Protein AF-A0A8T2T1A0-F1 (afdb_monomer)

Foldseek 3Di:
DVCVVVCLVFADFCPPHQWDKDFPDDPPDPLRPDDDDPPQFKDFDFQVVVCVVVPWDWDADPSRIIITCDDVRGPHNVRGPFMWTADPNDTGGDDPPPPD

Sequence (100 aa):
MKNLDSILKTGLKKMGRIHIHFASGLPKEDGVISGMRHSSEVLIYLDSEKALQDGMKLFLSDNGVILTEGFDGVVPPEYFAKIATWRKGKLTPLDIASQG

Nearest PDB structures (foldseek):
  7yw2-assembly1_A  TM=9.213E-01  e=2.731E-08  Mus musculus
  7yw3-assembly1_A  TM=8.912E-01  e=1.603E-07  Homo sapiens
  7rk0-assembly1_B  TM=4.868E-01  e=6.106E+00  Thermovibrio ammonificans

InterPro domains:
  IPR002745 Phosphotransferase KptA/Tpt1 [PF01885] (2-70)
  IPR002745 Phosphotransferase KptA/Tpt1 [PTHR12684] (2-88)
  IPR042081 RNA 2'-phosphotransferase, C-terminal domain [G3DSA:3.20.170.30] (1-91)

pLDDT: mean 84.55, std 15.02, range [38.12, 97.94]

Secondary structure (DSSP, 8-state):
-TTHHHHHHH-EE-TTSSSEEE-SS-TTSTT--S-S-TT--EEEEE-HHHHHHTT--EEE-TTS-EEE-TBTTEE-GGGEEEEEEEETTEEEE---TT--

Organism: Ceratopteris richardii (NCBI:txid49495)

Radius of gyration: 13.4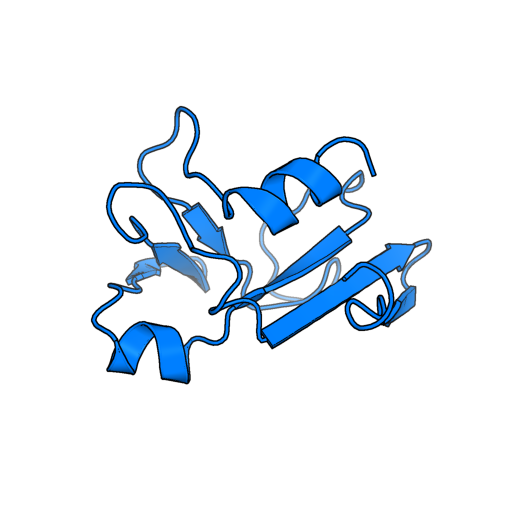5 Å; Cα contacts (8 Å, |Δi|>4): 144; chains: 1; bounding box: 36×25×39 Å

Solvent-accessible surface area (backbone atoms only — not comparable to full-atom values): 6196 Å² total; per-residue (Å²): 122,94,57,52,69,58,29,66,74,68,14,52,60,24,73,99,47,83,50,36,78,42,74,80,59,55,94,89,42,94,78,57,73,86,76,78,56,91,84,52,47,68,47,76,38,7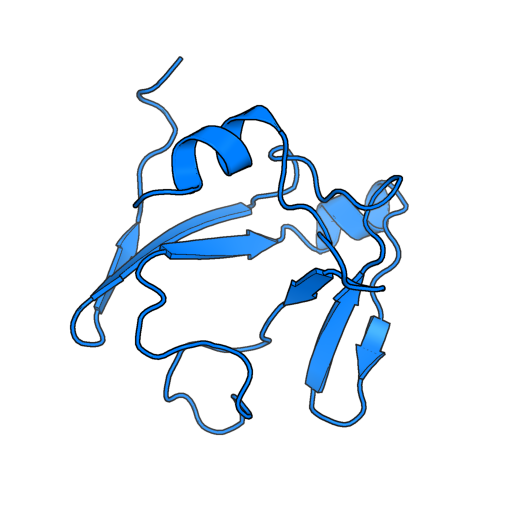1,30,58,68,62,35,47,74,74,65,42,60,76,44,76,44,99,76,58,36,37,33,25,46,40,64,96,39,25,42,54,48,92,35,51,68,44,42,28,34,45,54,98,93,40,80,41,82,50,83,72,89,78,82,122

Structure (mmCIF, N/CA/C/O backbone):
data_AF-A0A8T2T1A0-F1
#
_entry.id   AF-A0A8T2T1A0-F1
#
loop_
_atom_site.group_PDB
_atom_site.id
_atom_site.type_symbol
_atom_site.label_atom_id
_atom_site.label_alt_id
_atom_site.label_comp_id
_atom_site.label_asym_id
_atom_site.label_entity_id
_atom_site.label_seq_id
_atom_site.pdbx_PDB_ins_code
_atom_site.Cartn_x
_atom_site.Cartn_y
_atom_site.Cartn_z
_atom_site.occupancy
_atom_site.B_iso_or_equiv
_atom_site.auth_seq_id
_atom_site.auth_comp_id
_atom_site.auth_asym_id
_atom_site.auth_atom_id
_atom_site.pdbx_PDB_model_num
ATOM 1 N N . MET A 1 1 ? 14.437 5.964 6.060 1.00 70.81 1 MET A N 1
ATOM 2 C CA . MET A 1 1 ? 13.013 5.597 6.277 1.00 70.81 1 MET A CA 1
ATOM 3 C C . MET A 1 1 ? 12.195 6.766 6.853 1.00 70.81 1 MET A C 1
ATOM 5 O O . MET A 1 1 ? 11.562 6.626 7.885 1.00 70.81 1 MET A O 1
ATOM 9 N N . LYS A 1 2 ? 12.174 7.936 6.193 1.00 78.19 2 LYS A N 1
ATOM 10 C CA . LYS A 1 2 ? 11.625 9.184 6.774 1.00 78.19 2 LYS A CA 1
ATOM 11 C C . LYS A 1 2 ? 10.122 9.141 7.108 1.00 78.19 2 LYS A C 1
ATOM 13 O O . LYS A 1 2 ? 9.694 9.814 8.034 1.00 78.19 2 LYS A O 1
ATOM 18 N N . ASN A 1 3 ? 9.333 8.378 6.351 1.00 87.50 3 ASN A N 1
ATOM 19 C CA . ASN A 1 3 ? 7.867 8.415 6.440 1.00 87.50 3 ASN A CA 1
ATOM 20 C C . ASN A 1 3 ? 7.257 7.157 7.072 1.00 87.50 3 ASN A C 1
ATOM 22 O O . ASN A 1 3 ? 6.048 7.124 7.281 1.00 87.50 3 ASN A O 1
ATOM 26 N N . LEU A 1 4 ? 8.063 6.122 7.338 1.00 89.69 4 LEU A N 1
ATOM 27 C CA . LEU A 1 4 ? 7.548 4.814 7.741 1.00 89.69 4 LEU A CA 1
ATOM 28 C C . LEU A 1 4 ? 6.803 4.894 9.077 1.00 89.69 4 LEU A C 1
ATOM 30 O O . LEU A 1 4 ? 5.665 4.451 9.146 1.00 89.69 4 LEU A O 1
ATOM 34 N N . ASP A 1 5 ? 7.381 5.550 10.081 1.00 91.00 5 ASP A N 1
ATOM 35 C CA . ASP A 1 5 ? 6.764 5.680 11.407 1.00 91.00 5 ASP A CA 1
ATOM 36 C C . ASP A 1 5 ? 5.401 6.383 11.345 1.00 91.00 5 ASP A C 1
ATOM 38 O O . ASP A 1 5 ? 4.452 5.995 12.021 1.00 91.00 5 ASP A O 1
ATOM 42 N N . SER A 1 6 ? 5.269 7.405 10.494 1.00 93.50 6 SER A N 1
ATOM 43 C CA . SER A 1 6 ? 3.990 8.092 10.298 1.00 93.50 6 SER A CA 1
ATOM 44 C C . SER A 1 6 ? 2.979 7.217 9.560 1.00 93.50 6 SER A C 1
ATOM 46 O O . SER A 1 6 ? 1.792 7.279 9.879 1.00 93.50 6 SER A O 1
ATOM 48 N N . ILE A 1 7 ? 3.420 6.423 8.583 1.00 94.38 7 ILE A N 1
ATOM 49 C CA . ILE A 1 7 ? 2.550 5.504 7.838 1.00 94.38 7 ILE A CA 1
ATOM 50 C C . ILE A 1 7 ? 2.064 4.375 8.754 1.00 94.38 7 ILE A C 1
ATOM 52 O O . ILE A 1 7 ? 0.883 4.054 8.736 1.00 94.38 7 ILE A O 1
ATOM 56 N N . LEU A 1 8 ? 2.933 3.837 9.611 1.00 92.44 8 LEU A N 1
ATOM 57 C CA . LEU A 1 8 ? 2.575 2.825 10.607 1.00 92.44 8 LEU A CA 1
ATOM 58 C C . LEU A 1 8 ? 1.566 3.335 11.640 1.00 92.44 8 LEU A C 1
ATOM 60 O O . LEU A 1 8 ? 0.749 2.562 12.119 1.00 92.44 8 LEU A O 1
ATOM 64 N N . LYS A 1 9 ? 1.597 4.632 11.967 1.00 93.00 9 LYS A N 1
ATOM 65 C CA . LYS A 1 9 ? 0.662 5.242 12.926 1.00 93.00 9 LYS A CA 1
ATOM 66 C C . LYS A 1 9 ? -0.655 5.692 12.304 1.00 93.00 9 LYS A C 1
ATOM 68 O O . LYS A 1 9 ? -1.682 5.663 12.966 1.00 93.00 9 LYS A O 1
ATOM 73 N N . THR A 1 10 ? -0.622 6.190 11.068 1.00 95.06 10 THR A N 1
ATOM 74 C CA . THR A 1 10 ? -1.757 6.929 10.477 1.00 95.06 10 THR A CA 1
ATOM 75 C C . THR A 1 10 ? -2.262 6.356 9.159 1.00 95.06 10 THR A C 1
ATOM 77 O O . THR A 1 10 ? -3.161 6.938 8.555 1.00 95.06 10 THR A O 1
ATOM 80 N N . GLY A 1 11 ? -1.688 5.244 8.704 1.00 96.25 11 GLY A N 1
ATOM 81 C CA . GLY A 1 11 ? -1.988 4.638 7.416 1.00 96.25 11 GLY A CA 1
ATOM 82 C C . GLY A 1 11 ? -1.288 5.317 6.240 1.00 96.25 11 GLY A C 1
ATOM 83 O O . GLY A 1 11 ? -0.638 6.364 6.351 1.00 96.25 11 GLY A O 1
ATOM 84 N N . LEU A 1 12 ? -1.420 4.691 5.075 1.00 95.81 12 LEU A N 1
ATOM 85 C CA . LEU A 1 12 ? -0.931 5.222 3.812 1.00 95.81 12 LEU A CA 1
ATOM 86 C C . LEU A 1 12 ? -1.993 6.159 3.237 1.00 95.81 12 LEU A C 1
ATOM 88 O O . LEU A 1 12 ? -3.107 5.736 2.954 1.00 95.81 12 LEU A O 1
ATOM 92 N N . LYS A 1 13 ? -1.658 7.437 3.064 1.00 95.56 13 LYS A N 1
ATOM 93 C CA . LYS A 1 13 ? -2.605 8.461 2.601 1.00 95.56 13 LYS A CA 1
ATOM 94 C C . LYS A 1 13 ? -2.463 8.710 1.102 1.00 95.56 13 LYS A C 1
ATOM 96 O O . LYS A 1 13 ? -1.347 8.702 0.578 1.00 95.56 13 LYS A O 1
ATOM 101 N N . LYS A 1 14 ? -3.565 9.057 0.426 1.00 92.94 14 LYS A N 1
ATOM 102 C CA . LYS A 1 14 ? -3.541 9.523 -0.979 1.00 92.94 14 LYS A CA 1
ATOM 103 C C . LYS A 1 14 ? -2.720 10.808 -1.174 1.00 92.94 14 LYS A C 1
ATOM 105 O O . LYS A 1 14 ? -2.237 11.089 -2.273 1.00 92.94 14 LYS A O 1
ATOM 110 N N . MET A 1 15 ? -2.499 11.563 -0.092 1.00 91.06 15 MET A N 1
ATOM 111 C CA . MET A 1 15 ? -1.844 12.875 -0.097 1.00 91.06 15 MET A CA 1
ATOM 112 C C . MET A 1 15 ? -2.593 13.841 -1.033 1.00 91.06 15 MET A C 1
ATOM 114 O O . MET A 1 15 ? -3.813 13.917 -0.968 1.00 91.06 15 MET A O 1
ATOM 118 N N . GLY A 1 16 ? -1.895 14.571 -1.910 1.00 90.19 16 GLY A N 1
ATOM 119 C CA . GLY A 1 16 ? -2.517 15.452 -2.908 1.00 90.19 16 GLY A CA 1
ATOM 120 C C . GLY A 1 16 ? -3.059 14.736 -4.153 1.00 90.19 16 GLY A C 1
ATOM 121 O O . GLY A 1 16 ? -3.368 15.400 -5.136 1.00 90.19 16 GLY A O 1
ATOM 122 N N . ARG A 1 17 ? -3.109 13.397 -4.165 1.00 90.44 17 ARG A N 1
ATOM 123 C CA . ARG A 1 17 ? -3.634 12.608 -5.291 1.00 90.44 17 ARG A CA 1
ATOM 124 C C . ARG A 1 17 ? -5.093 12.230 -5.057 1.00 90.44 17 ARG A C 1
ATOM 126 O O . ARG A 1 17 ? -5.605 12.344 -3.947 1.00 90.44 17 ARG A O 1
ATOM 133 N N . ILE A 1 18 ? -5.731 11.724 -6.109 1.00 91.31 18 ILE A N 1
ATOM 134 C CA . ILE A 1 18 ? -7.088 11.166 -6.042 1.00 91.31 18 ILE A CA 1
ATOM 135 C C . ILE A 1 18 ? -7.057 9.754 -5.437 1.00 91.31 18 ILE A C 1
ATOM 137 O O . ILE A 1 18 ? -7.805 9.485 -4.505 1.00 91.31 18 ILE A O 1
ATOM 141 N N . HIS A 1 19 ? -6.127 8.905 -5.891 1.00 93.19 19 HIS A N 1
ATOM 142 C CA . HIS A 1 19 ? -5.993 7.511 -5.453 1.00 93.19 19 HIS A CA 1
ATOM 143 C C . HIS A 1 19 ? -4.629 7.217 -4.816 1.00 93.19 19 HIS A C 1
ATOM 145 O O . HIS A 1 19 ? -3.601 7.815 -5.165 1.00 93.19 19 HIS A O 1
ATOM 151 N N . ILE A 1 20 ? -4.610 6.232 -3.926 1.00 94.69 20 ILE A N 1
ATOM 152 C CA . ILE A 1 20 ? -3.416 5.501 -3.500 1.00 94.69 20 ILE A CA 1
ATOM 153 C C . ILE A 1 20 ? -3.124 4.443 -4.568 1.00 94.69 20 ILE A C 1
ATOM 155 O O . ILE A 1 20 ? -4.042 3.801 -5.070 1.00 94.69 20 ILE A O 1
ATOM 159 N N . HIS A 1 21 ? -1.853 4.304 -4.944 1.00 92.06 21 HIS A N 1
ATOM 160 C CA . HIS A 1 21 ? -1.420 3.428 -6.032 1.00 92.06 21 HIS A CA 1
ATOM 161 C C . HIS A 1 21 ? -0.581 2.282 -5.468 1.00 92.06 21 HIS A C 1
ATOM 163 O O . HIS A 1 21 ? 0.391 2.524 -4.749 1.00 92.06 21 HIS A O 1
ATOM 169 N N . PHE A 1 22 ? -0.926 1.059 -5.848 1.00 90.81 22 PHE A N 1
ATOM 170 C CA . PHE A 1 22 ? -0.206 -0.167 -5.541 1.00 90.81 22 PHE A CA 1
ATOM 171 C C . PHE A 1 22 ? 0.333 -0.774 -6.836 1.00 90.81 22 PHE A C 1
ATOM 173 O O . PHE A 1 22 ? -0.383 -0.916 -7.828 1.00 90.81 22 PHE A O 1
ATOM 180 N N . ALA A 1 23 ? 1.619 -1.116 -6.828 1.00 85.38 23 ALA A N 1
ATOM 181 C CA . ALA A 1 23 ? 2.223 -1.876 -7.913 1.00 85.38 23 ALA A CA 1
ATOM 182 C C . ALA A 1 23 ? 1.839 -3.356 -7.781 1.00 85.38 23 ALA A C 1
ATOM 184 O O . ALA A 1 23 ? 1.768 -3.878 -6.670 1.00 85.38 23 ALA A O 1
ATOM 185 N N . SER A 1 24 ? 1.636 -4.023 -8.913 1.00 80.31 24 SER A N 1
ATOM 186 C CA . SER A 1 24 ? 1.324 -5.455 -8.999 1.00 80.31 24 SER A CA 1
ATOM 187 C C . SER A 1 24 ? 2.566 -6.362 -9.011 1.00 80.31 24 SER A C 1
ATOM 189 O O . SER A 1 24 ? 2.420 -7.579 -8.981 1.00 80.31 24 SER A O 1
ATOM 191 N N . GLY A 1 25 ? 3.779 -5.795 -9.002 1.00 75.81 25 GLY A N 1
ATOM 192 C CA . GLY A 1 25 ? 5.043 -6.542 -8.994 1.00 75.81 25 GLY A CA 1
ATOM 193 C C . GLY A 1 25 ? 6.188 -5.803 -8.292 1.00 75.81 25 GLY A C 1
ATOM 194 O O . GLY A 1 25 ? 6.038 -4.654 -7.852 1.00 75.81 25 GLY A O 1
ATOM 195 N N . LEU A 1 26 ? 7.345 -6.464 -8.182 1.00 71.38 26 LEU A N 1
ATOM 196 C CA . LEU A 1 26 ? 8.552 -5.898 -7.570 1.00 71.38 26 LEU A CA 1
ATOM 197 C C . LEU A 1 26 ? 9.315 -4.960 -8.520 1.00 71.38 26 LEU A C 1
ATOM 199 O O . LEU A 1 26 ? 9.230 -5.078 -9.743 1.00 71.38 26 LEU A O 1
ATOM 203 N N . PRO A 1 27 ? 10.150 -4.042 -7.992 1.00 66.19 27 PRO A N 1
ATOM 204 C CA . PRO A 1 27 ? 11.042 -3.252 -8.834 1.00 66.19 27 PRO A CA 1
ATOM 205 C C . PRO A 1 27 ? 11.897 -4.139 -9.747 1.00 66.19 27 PRO A C 1
ATOM 207 O O . PRO A 1 27 ? 12.652 -4.972 -9.249 1.00 66.19 27 PRO A O 1
ATOM 210 N N . LYS A 1 28 ? 11.869 -3.859 -11.058 1.00 63.66 28 LYS A N 1
ATOM 211 C CA . LYS A 1 28 ? 12.619 -4.561 -12.122 1.00 63.66 28 LYS A CA 1
ATOM 212 C C . LYS A 1 28 ? 12.072 -5.930 -12.553 1.00 63.66 28 LYS A C 1
ATOM 214 O O . LYS A 1 28 ? 12.744 -6.590 -13.338 1.00 63.66 28 LYS A O 1
ATOM 219 N N . GLU A 1 29 ? 10.896 -6.346 -12.090 1.00 64.00 29 GLU A N 1
ATOM 220 C CA . GLU A 1 29 ? 10.158 -7.428 -12.755 1.00 64.00 29 GLU A CA 1
ATOM 221 C C . GLU A 1 29 ? 9.493 -6.895 -14.036 1.00 64.00 29 GLU A C 1
ATOM 223 O O . GLU A 1 29 ? 9.021 -5.750 -14.072 1.00 64.00 29 GLU A O 1
ATOM 228 N N . ASP A 1 30 ? 9.489 -7.711 -15.096 1.00 53.12 30 ASP A N 1
ATOM 229 C CA . ASP A 1 30 ? 8.831 -7.378 -16.362 1.00 53.12 30 ASP A CA 1
ATOM 230 C C . ASP A 1 30 ? 7.340 -7.110 -16.114 1.00 53.12 30 ASP A C 1
ATOM 232 O O . ASP A 1 30 ? 6.636 -7.917 -15.510 1.00 53.12 30 ASP A O 1
ATOM 236 N N . GLY A 1 31 ? 6.862 -5.942 -16.553 1.00 52.53 31 GLY A N 1
ATOM 237 C CA . GLY A 1 31 ? 5.482 -5.490 -16.344 1.00 52.53 31 GLY A CA 1
ATOM 238 C C . GLY A 1 31 ? 5.294 -4.437 -15.246 1.00 52.53 31 GLY A C 1
ATOM 239 O O . GLY A 1 31 ? 4.236 -3.813 -15.193 1.00 52.53 31 GLY A O 1
ATOM 240 N N . VAL A 1 32 ? 6.310 -4.133 -14.424 1.00 53.88 32 VAL A N 1
ATOM 241 C CA . VAL A 1 32 ? 6.234 -3.012 -13.466 1.00 53.88 32 VAL A CA 1
ATOM 242 C C . VAL A 1 32 ? 6.533 -1.693 -14.175 1.00 53.88 32 VAL A C 1
ATOM 244 O O . VAL A 1 32 ? 7.650 -1.169 -14.169 1.00 53.88 32 VAL A O 1
ATOM 247 N N . ILE A 1 33 ? 5.498 -1.140 -14.807 1.00 52.53 33 ILE A N 1
ATOM 248 C CA . ILE A 1 33 ? 5.560 0.152 -15.487 1.00 52.53 33 ILE A CA 1
ATOM 249 C C . ILE A 1 33 ? 5.586 1.284 -14.438 1.00 52.53 33 ILE A C 1
ATOM 251 O O . ILE A 1 33 ? 4.612 1.588 -13.754 1.00 52.53 33 ILE A O 1
ATOM 255 N N . SER A 1 34 ? 6.768 1.895 -14.308 1.00 53.22 34 SER A N 1
ATOM 256 C CA . SER A 1 34 ? 7.041 3.311 -13.988 1.00 53.22 34 SER A CA 1
ATOM 257 C C . SER A 1 34 ? 6.564 3.948 -12.670 1.00 53.22 34 SER A C 1
ATOM 259 O O . SER A 1 34 ? 6.856 5.123 -12.449 1.00 53.22 34 SER A O 1
ATOM 261 N N . GLY A 1 35 ? 5.858 3.251 -11.777 1.00 55.56 35 GLY A N 1
ATOM 262 C CA . GLY A 1 35 ? 5.325 3.869 -10.550 1.00 55.56 35 GLY A CA 1
ATOM 263 C C . GLY A 1 35 ? 6.307 3.941 -9.373 1.00 55.56 35 GLY A C 1
ATOM 264 O O . GLY A 1 35 ? 6.284 4.891 -8.582 1.00 55.56 35 GLY A O 1
ATOM 265 N N . MET A 1 36 ? 7.180 2.939 -9.234 1.00 65.44 36 MET A N 1
ATOM 266 C CA . MET A 1 36 ? 8.047 2.819 -8.064 1.00 65.44 36 MET A CA 1
ATOM 267 C C . MET A 1 36 ? 9.377 3.540 -8.288 1.00 65.44 36 MET A C 1
ATOM 269 O O . MET A 1 36 ? 10.159 3.195 -9.172 1.00 65.44 36 MET A O 1
ATOM 273 N N . ARG A 1 37 ? 9.645 4.564 -7.472 1.00 70.81 37 ARG A N 1
ATOM 274 C CA . ARG A 1 37 ? 10.899 5.322 -7.545 1.00 70.81 37 ARG A CA 1
ATOM 275 C C . ARG A 1 37 ? 12.080 4.413 -7.215 1.00 70.81 37 ARG A C 1
ATOM 277 O O . ARG A 1 37 ? 12.018 3.639 -6.267 1.00 70.81 37 ARG A O 1
ATOM 284 N N . HIS A 1 38 ? 13.207 4.604 -7.900 1.00 66.56 38 HIS A N 1
ATOM 285 C CA . HIS A 1 38 ? 14.466 3.933 -7.546 1.00 66.56 38 HIS A CA 1
ATOM 286 C C . HIS A 1 38 ? 14.922 4.213 -6.106 1.00 66.56 38 HIS A C 1
ATOM 288 O O . HIS A 1 38 ? 15.656 3.421 -5.526 1.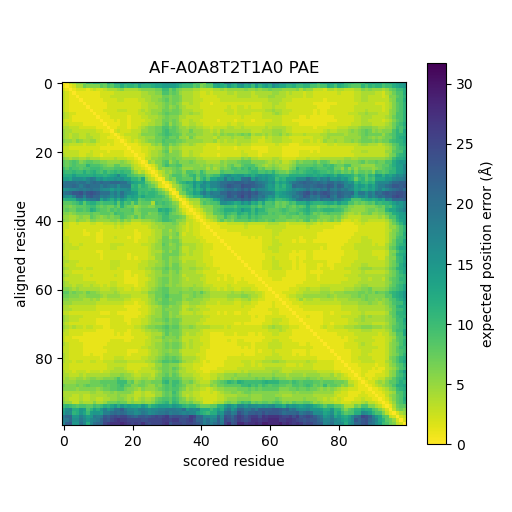00 66.56 38 HIS A O 1
ATOM 294 N N . SER A 1 39 ? 14.477 5.331 -5.528 1.00 72.81 39 SER A N 1
ATOM 295 C CA . SER A 1 39 ? 14.739 5.706 -4.139 1.00 72.81 39 SER A CA 1
ATOM 296 C C . SER A 1 39 ? 13.784 5.060 -3.126 1.00 72.81 39 SER A C 1
ATOM 298 O O . SER A 1 39 ? 13.881 5.363 -1.939 1.00 72.81 39 SER A O 1
ATOM 300 N N . SER A 1 40 ? 12.815 4.247 -3.558 1.00 74.38 40 SER A N 1
ATOM 301 C CA . SER A 1 40 ? 11.910 3.546 -2.647 1.00 74.38 40 SER A CA 1
ATOM 302 C C . SER A 1 40 ? 12.669 2.442 -1.913 1.00 74.38 40 SER A C 1
ATOM 304 O O . SER A 1 40 ? 13.021 1.422 -2.494 1.00 74.38 40 SER A O 1
ATOM 306 N N . GLU A 1 41 ? 12.920 2.658 -0.623 1.00 84.25 41 GLU A N 1
ATOM 307 C CA . GLU A 1 41 ? 13.619 1.694 0.236 1.00 84.25 41 GLU A CA 1
ATOM 308 C C . GLU A 1 41 ? 12.677 0.732 0.965 1.00 84.25 41 GLU A C 1
ATOM 310 O O . GLU A 1 41 ? 13.145 -0.264 1.509 1.00 84.25 41 GLU A O 1
ATOM 315 N N . VAL A 1 42 ? 11.380 1.047 1.034 1.00 89.19 42 VAL A N 1
ATOM 316 C CA . VAL A 1 42 ? 10.378 0.307 1.812 1.00 89.19 42 VAL A CA 1
ATOM 317 C C . VAL A 1 42 ? 9.211 -0.071 0.909 1.00 89.19 42 VAL A C 1
ATOM 319 O O . VAL A 1 42 ? 8.691 0.776 0.183 1.00 89.19 42 VAL A O 1
ATOM 322 N N . LEU A 1 43 ? 8.809 -1.335 0.986 1.00 90.44 43 LEU A N 1
ATOM 323 C CA . LEU A 1 43 ? 7.640 -1.908 0.337 1.00 90.44 43 LEU A CA 1
ATOM 324 C C . LEU A 1 43 ? 6.600 -2.232 1.407 1.00 90.44 43 LEU A C 1
ATOM 326 O O . LEU A 1 43 ? 6.918 -2.892 2.397 1.00 90.44 43 LEU A O 1
ATOM 330 N N . ILE A 1 44 ? 5.375 -1.764 1.193 1.00 92.25 44 ILE A N 1
ATOM 331 C CA . ILE A 1 44 ? 4.213 -2.063 2.030 1.00 92.25 44 ILE A CA 1
ATOM 332 C C . ILE A 1 44 ? 3.239 -2.839 1.153 1.00 92.25 44 ILE A C 1
ATOM 334 O O . ILE A 1 44 ? 2.827 -2.345 0.104 1.00 92.25 44 ILE A O 1
ATOM 338 N N . TYR A 1 45 ? 2.918 -4.056 1.570 1.00 92.75 45 TYR A N 1
ATOM 339 C CA . TYR A 1 45 ? 2.019 -4.950 0.855 1.00 92.75 45 TYR A CA 1
ATOM 340 C C . TYR A 1 45 ? 0.614 -4.794 1.418 1.00 92.75 45 TYR A C 1
ATOM 342 O O . TYR A 1 45 ? 0.431 -4.854 2.633 1.00 92.75 45 TYR A O 1
ATOM 350 N N . LEU A 1 46 ? -0.357 -4.593 0.532 1.00 94.44 46 LEU A N 1
ATOM 351 C CA . LEU A 1 46 ? -1.768 -4.550 0.889 1.00 94.44 46 LEU A CA 1
ATOM 352 C C . LEU A 1 46 ? -2.294 -5.975 1.074 1.00 94.44 46 LEU A C 1
ATOM 354 O O . LEU A 1 46 ? -2.108 -6.817 0.199 1.00 94.44 46 LEU A O 1
ATOM 358 N N . ASP A 1 47 ? -2.988 -6.214 2.179 1.00 95.75 47 ASP A N 1
ATOM 359 C CA . ASP A 1 47 ? -3.902 -7.340 2.320 1.00 95.75 47 ASP A CA 1
ATOM 360 C C . ASP A 1 47 ? -5.173 -7.027 1.526 1.00 95.75 47 ASP A C 1
ATOM 362 O O . ASP A 1 47 ? -6.125 -6.429 2.031 1.00 95.75 47 ASP A O 1
ATOM 366 N N . SER A 1 48 ? -5.144 -7.331 0.228 1.00 94.75 48 SER A N 1
ATOM 367 C CA . SER A 1 48 ? -6.251 -7.012 -0.671 1.00 94.75 48 SER A CA 1
ATOM 368 C C . SER A 1 48 ? -7.503 -7.816 -0.351 1.00 94.75 48 SER A C 1
ATOM 370 O O . SER A 1 48 ? -8.601 -7.319 -0.570 1.00 94.75 48 SER A O 1
ATOM 372 N N . GLU A 1 49 ? -7.346 -9.046 0.142 1.00 96.06 49 GLU A N 1
ATOM 373 C CA . GLU A 1 49 ? -8.477 -9.903 0.491 1.00 96.06 49 GLU A CA 1
ATOM 374 C C . GLU A 1 49 ? -9.246 -9.293 1.659 1.00 96.06 49 GLU A C 1
ATOM 376 O O . GLU A 1 49 ? -10.432 -8.996 1.514 1.00 96.06 49 GLU A O 1
ATOM 381 N N . LYS A 1 50 ? -8.549 -8.998 2.761 1.00 97.44 50 LYS A N 1
ATOM 382 C CA . LYS A 1 50 ? -9.152 -8.326 3.911 1.00 97.44 50 LYS A CA 1
ATOM 383 C C . LYS A 1 50 ? -9.720 -6.959 3.532 1.00 97.44 50 LYS A C 1
ATOM 385 O O . LYS A 1 50 ? -10.849 -6.640 3.884 1.00 97.44 50 LYS A O 1
ATOM 390 N N . ALA A 1 51 ? -8.970 -6.162 2.770 1.00 97.31 51 ALA A N 1
ATOM 391 C CA . ALA A 1 51 ? -9.422 -4.841 2.343 1.00 97.31 51 ALA A CA 1
ATOM 392 C C . ALA A 1 51 ? -10.734 -4.909 1.542 1.00 97.31 51 ALA A C 1
ATOM 394 O O . ALA A 1 51 ? -11.646 -4.128 1.801 1.00 97.31 51 ALA A O 1
ATOM 395 N N . LEU A 1 52 ? -10.850 -5.847 0.596 1.00 97.19 52 LEU A N 1
ATOM 396 C CA . LEU A 1 52 ? -12.071 -6.046 -0.188 1.00 97.19 52 LEU A CA 1
ATOM 397 C C . LEU A 1 52 ? -13.235 -6.542 0.680 1.00 97.19 52 LEU A C 1
ATOM 399 O O . LEU A 1 52 ? -14.355 -6.062 0.507 1.00 97.19 52 LEU A O 1
ATOM 403 N N . GLN A 1 53 ? -12.978 -7.468 1.608 1.00 97.94 53 GLN A N 1
ATOM 404 C CA . GLN A 1 53 ? -13.984 -7.978 2.549 1.00 97.94 53 GLN A CA 1
ATOM 405 C C . GLN A 1 53 ? -14.552 -6.864 3.438 1.00 97.94 53 GLN A C 1
ATOM 407 O O . GLN A 1 53 ? -15.765 -6.788 3.621 1.00 97.94 53 GLN A O 1
ATOM 412 N N . ASP A 1 54 ? -13.693 -5.953 3.899 1.00 97.94 54 ASP A N 1
ATOM 413 C CA . ASP A 1 54 ? -14.067 -4.816 4.746 1.00 97.94 54 ASP A CA 1
ATOM 414 C C . ASP A 1 54 ? -14.615 -3.617 3.934 1.00 97.94 54 ASP A C 1
ATOM 416 O O . ASP A 1 54 ? -14.909 -2.552 4.479 1.00 97.94 54 ASP A O 1
ATOM 420 N N . GLY A 1 55 ? -14.799 -3.779 2.618 1.00 97.69 55 GLY A N 1
ATOM 421 C CA . GLY A 1 55 ? -15.484 -2.813 1.753 1.00 97.69 55 GLY A CA 1
ATOM 422 C C . GLY A 1 55 ? -14.586 -1.761 1.095 1.00 97.69 55 GLY A C 1
ATOM 423 O O . GLY A 1 55 ? -15.095 -0.809 0.493 1.00 97.69 55 GLY A O 1
ATOM 424 N N . MET A 1 56 ? -13.261 -1.910 1.156 1.00 97.88 56 MET A N 1
ATOM 425 C CA . MET A 1 56 ? -12.336 -1.046 0.424 1.00 97.88 56 MET A CA 1
ATOM 426 C C . MET A 1 56 ? -12.465 -1.291 -1.081 1.00 97.88 56 MET A C 1
ATOM 428 O O . MET A 1 56 ? -12.307 -2.409 -1.570 1.00 97.88 56 MET A O 1
ATOM 432 N N . LYS A 1 57 ? -12.695 -0.226 -1.852 1.00 96.69 57 LYS A N 1
ATOM 433 C CA . LYS A 1 57 ? -12.759 -0.316 -3.315 1.00 96.69 57 LYS A CA 1
ATOM 434 C C . LYS A 1 57 ? -11.356 -0.395 -3.903 1.00 96.69 57 LYS A C 1
ATOM 436 O O . LYS A 1 57 ? -10.562 0.534 -3.724 1.00 96.69 57 LYS A O 1
ATOM 441 N N . LEU A 1 58 ? -11.077 -1.475 -4.627 1.00 96.31 58 LEU A N 1
ATOM 442 C CA . LEU A 1 58 ? -9.871 -1.631 -5.434 1.00 96.31 58 LEU A CA 1
ATOM 443 C C . LEU A 1 58 ? -10.239 -1.570 -6.917 1.00 96.31 58 LEU A C 1
ATOM 445 O O . LEU A 1 58 ? -11.196 -2.205 -7.356 1.00 96.31 58 LEU A O 1
ATOM 449 N N . PHE A 1 59 ? -9.463 -0.818 -7.687 1.00 94.69 59 PHE A N 1
ATOM 450 C CA . PHE A 1 59 ? -9.615 -0.680 -9.131 1.00 94.69 59 PHE A CA 1
ATOM 451 C C . PHE A 1 59 ? -8.332 -1.137 -9.814 1.00 94.69 59 PHE A C 1
ATOM 453 O O . PHE A 1 59 ? -7.241 -0.856 -9.322 1.00 94.69 59 PHE A O 1
ATOM 460 N N . LEU A 1 60 ? -8.452 -1.809 -10.954 1.00 91.44 60 LEU A N 1
ATOM 461 C CA . LEU A 1 60 ? -7.319 -2.144 -11.809 1.00 91.44 60 LEU A CA 1
ATOM 462 C C . LEU A 1 60 ? -7.315 -1.182 -12.995 1.00 91.44 60 LEU A C 1
ATOM 464 O O . LEU A 1 60 ? -8.312 -1.087 -13.708 1.00 91.44 60 LEU A O 1
ATOM 468 N N . SER A 1 61 ? -6.224 -0.450 -13.191 1.00 87.00 61 SER A N 1
ATOM 469 C CA . SER A 1 61 ? -6.045 0.382 -14.381 1.00 87.00 61 SER A CA 1
ATOM 470 C C . SER A 1 61 ? -5.594 -0.448 -15.584 1.00 87.00 61 SER A C 1
ATOM 472 O O . SER A 1 61 ? -5.036 -1.537 -15.436 1.00 87.00 61 SER A O 1
ATOM 474 N N . ASP A 1 62 ? -5.735 0.120 -16.781 1.00 85.44 62 ASP A N 1
ATOM 475 C CA . ASP A 1 62 ? -5.337 -0.523 -18.044 1.00 85.44 62 ASP A CA 1
ATOM 476 C C . ASP A 1 62 ? -3.852 -0.924 -18.091 1.00 85.44 62 ASP A C 1
ATOM 478 O O . ASP A 1 62 ? -3.474 -1.859 -18.791 1.00 85.44 62 ASP A O 1
ATOM 482 N N . ASN A 1 63 ? -2.994 -0.236 -17.328 1.00 79.88 63 ASN A N 1
ATOM 483 C CA . ASN A 1 63 ? -1.566 -0.543 -17.213 1.00 79.88 63 ASN A CA 1
ATOM 484 C C . ASN A 1 63 ? -1.219 -1.468 -16.031 1.00 79.88 63 ASN A C 1
ATOM 486 O O . ASN A 1 63 ? -0.056 -1.538 -15.635 1.00 79.88 63 ASN A O 1
ATOM 490 N N . GLY A 1 64 ? -2.207 -2.152 -15.449 1.00 79.56 64 GLY A N 1
ATOM 491 C CA . GLY A 1 64 ? -1.992 -3.161 -14.411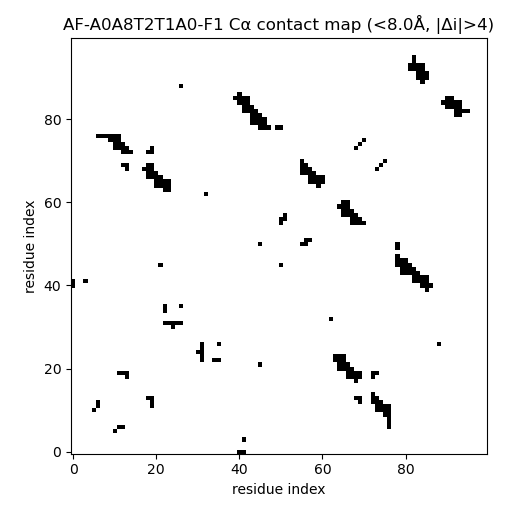 1.00 79.56 64 GLY A CA 1
ATOM 492 C C . GLY A 1 64 ? -1.652 -2.603 -13.025 1.00 79.56 64 GLY A C 1
ATOM 493 O O . GLY A 1 64 ? -1.169 -3.350 -12.171 1.00 79.56 64 GLY A O 1
ATOM 494 N N . VAL A 1 65 ? -1.880 -1.306 -12.786 1.00 85.88 65 VAL A N 1
ATOM 495 C CA . VAL A 1 65 ? -1.718 -0.669 -11.470 1.00 85.88 65 VAL A CA 1
ATOM 496 C C . VAL A 1 65 ? -3.010 -0.826 -10.675 1.00 85.88 65 VAL A C 1
ATOM 498 O O . VAL A 1 65 ? -4.107 -0.596 -11.180 1.00 85.88 65 VAL A O 1
ATOM 501 N N . ILE A 1 66 ? -2.880 -1.194 -9.403 1.00 91.25 66 ILE A N 1
ATOM 502 C CA . ILE A 1 66 ? -4.017 -1.274 -8.488 1.00 91.25 66 ILE A CA 1
ATOM 503 C C . ILE A 1 66 ? -4.196 0.092 -7.822 1.00 91.25 66 ILE A C 1
ATOM 505 O O . ILE A 1 66 ? -3.240 0.697 -7.333 1.00 91.25 66 ILE A O 1
ATOM 509 N N . LEU A 1 67 ? -5.423 0.593 -7.799 1.00 94.25 67 LEU A N 1
ATOM 510 C CA . LEU A 1 67 ? -5.793 1.895 -7.262 1.00 94.25 67 LEU A CA 1
ATOM 511 C C . LEU A 1 67 ? -6.831 1.723 -6.161 1.00 94.25 67 LEU A C 1
ATOM 513 O O . LEU A 1 67 ? -7.707 0.869 -6.249 1.00 94.25 67 LEU A O 1
ATOM 517 N N . THR A 1 68 ? -6.776 2.579 -5.150 1.00 96.75 68 THR A N 1
ATOM 518 C CA . THR A 1 68 ? -7.843 2.683 -4.156 1.00 96.75 68 THR A CA 1
ATOM 519 C C . THR A 1 68 ? -7.997 4.114 -3.675 1.00 96.75 68 THR A C 1
ATOM 521 O O . THR A 1 68 ? -7.024 4.866 -3.579 1.00 96.75 68 THR A O 1
ATOM 524 N N . GLU A 1 69 ? -9.225 4.503 -3.358 1.00 96.25 69 GLU A N 1
ATOM 525 C CA . GLU A 1 69 ? -9.492 5.727 -2.598 1.00 96.25 69 GLU A CA 1
ATOM 526 C C . GLU A 1 69 ? -9.120 5.551 -1.115 1.00 96.25 69 GLU A C 1
ATOM 528 O O . GLU A 1 69 ? -8.937 6.541 -0.407 1.00 96.25 69 GLU A O 1
ATOM 533 N N . GLY A 1 70 ? -8.956 4.304 -0.655 1.00 96.38 70 GLY A N 1
ATOM 534 C CA . GLY A 1 70 ? -8.906 3.956 0.758 1.00 96.38 70 GLY A CA 1
ATOM 535 C C . GLY A 1 70 ? -10.237 4.244 1.458 1.00 96.38 70 GLY A C 1
ATOM 536 O O . GLY A 1 70 ? -11.245 4.548 0.823 1.00 96.38 70 GLY A O 1
ATOM 537 N N . PHE A 1 71 ? -10.222 4.192 2.783 1.00 96.69 71 PHE A N 1
ATOM 538 C CA . PHE A 1 71 ? -11.281 4.736 3.623 1.00 96.69 71 PHE A CA 1
ATOM 539 C C . PHE A 1 71 ? -10.971 6.208 3.879 1.00 96.69 71 PHE A C 1
ATOM 541 O O . PHE A 1 71 ? -9.934 6.539 4.456 1.00 96.69 71 PHE A O 1
ATOM 548 N N . ASP A 1 72 ? -11.814 7.097 3.353 1.00 94.44 72 ASP A N 1
ATOM 549 C CA . ASP A 1 72 ? -11.658 8.553 3.463 1.00 94.44 72 ASP A CA 1
ATOM 550 C C . ASP A 1 72 ? -10.258 9.067 3.061 1.00 94.44 72 ASP A C 1
ATOM 552 O O . ASP A 1 72 ? -9.705 10.005 3.640 1.00 94.44 72 ASP A O 1
ATOM 556 N N . GLY A 1 73 ? -9.655 8.458 2.033 1.00 96.56 73 GLY A N 1
ATOM 557 C CA . GLY A 1 73 ? -8.329 8.839 1.538 1.00 96.56 73 GLY A CA 1
ATOM 558 C C . GLY A 1 73 ? -7.151 8.127 2.206 1.00 96.56 73 GLY A C 1
ATOM 559 O O . GLY A 1 73 ? -6.003 8.531 1.971 1.00 96.56 73 GLY A O 1
ATOM 560 N N . VAL A 1 74 ? -7.402 7.111 3.037 1.00 97.56 74 VAL A N 1
ATOM 561 C CA . VAL A 1 74 ? -6.387 6.402 3.827 1.00 97.56 74 VAL A CA 1
ATOM 562 C C . VAL A 1 74 ? -6.527 4.888 3.675 1.00 97.56 74 VAL A C 1
ATOM 564 O O . VAL A 1 74 ? -7.624 4.352 3.732 1.00 97.56 74 VAL A O 1
ATOM 567 N N . VAL A 1 75 ? -5.410 4.178 3.533 1.00 97.94 75 VAL A N 1
ATOM 568 C CA . VAL A 1 75 ? -5.329 2.730 3.781 1.00 97.94 75 VAL A CA 1
ATOM 569 C C . VAL A 1 75 ? -4.763 2.537 5.190 1.00 97.94 75 VAL A C 1
ATOM 571 O O . VAL A 1 75 ? -3.576 2.825 5.397 1.00 97.94 75 VAL A O 1
ATOM 574 N N . PRO A 1 76 ? -5.581 2.114 6.171 1.00 97.44 76 PRO A N 1
ATOM 575 C CA . PRO A 1 76 ? -5.121 1.902 7.537 1.00 97.44 76 PRO A CA 1
ATOM 576 C C . PRO A 1 76 ? -4.044 0.809 7.653 1.00 97.44 76 PRO A C 1
ATOM 578 O O . PRO A 1 76 ? -4.013 -0.116 6.838 1.00 97.44 76 PRO A O 1
ATOM 581 N N . PRO A 1 77 ? -3.176 0.870 8.681 1.00 95.75 77 PRO A N 1
ATOM 582 C CA . PRO A 1 77 ? -2.113 -0.117 8.878 1.00 95.75 77 PRO A CA 1
ATOM 583 C C . PRO A 1 77 ? -2.604 -1.554 9.071 1.00 95.75 77 PRO A C 1
ATOM 585 O O . PRO A 1 77 ? -1.870 -2.492 8.783 1.00 95.75 77 PRO A O 1
ATOM 588 N N . GLU A 1 78 ? -3.848 -1.740 9.516 1.00 95.94 78 GLU A N 1
ATOM 589 C CA . GLU A 1 78 ? -4.471 -3.059 9.690 1.00 95.94 78 GLU A CA 1
ATOM 590 C C . GLU A 1 78 ? -4.685 -3.832 8.377 1.00 95.94 78 GLU A C 1
ATOM 592 O O . GLU A 1 78 ? -4.994 -5.023 8.427 1.00 95.94 78 GLU A O 1
ATOM 597 N N . TYR A 1 79 ? -4.516 -3.169 7.227 1.00 96.69 79 TYR A N 1
ATOM 598 C CA . TYR A 1 79 ? -4.521 -3.777 5.893 1.00 96.69 79 TYR A CA 1
ATOM 599 C C . TYR A 1 79 ? -3.106 -3.945 5.326 1.00 96.69 79 TYR A C 1
ATOM 601 O O . TYR A 1 79 ? -2.946 -4.242 4.145 1.00 96.69 79 TYR A O 1
ATOM 609 N N . PHE A 1 80 ? -2.052 -3.723 6.114 1.00 94.94 80 PHE A N 1
ATOM 610 C CA . PHE A 1 80 ? -0.686 -4.000 5.677 1.00 94.94 80 PHE A CA 1
ATOM 611 C C . PHE A 1 80 ? -0.342 -5.461 5.972 1.00 94.94 80 PHE A C 1
ATOM 613 O O . PHE A 1 80 ? -0.002 -5.811 7.098 1.00 94.94 80 PHE A O 1
ATOM 620 N N . ALA A 1 81 ? -0.377 -6.307 4.943 1.00 93.88 81 ALA A N 1
ATOM 621 C CA . ALA A 1 81 ? -0.031 -7.725 5.050 1.00 93.88 81 ALA A CA 1
ATOM 622 C C . ALA A 1 81 ? 1.441 -7.938 5.434 1.00 93.88 8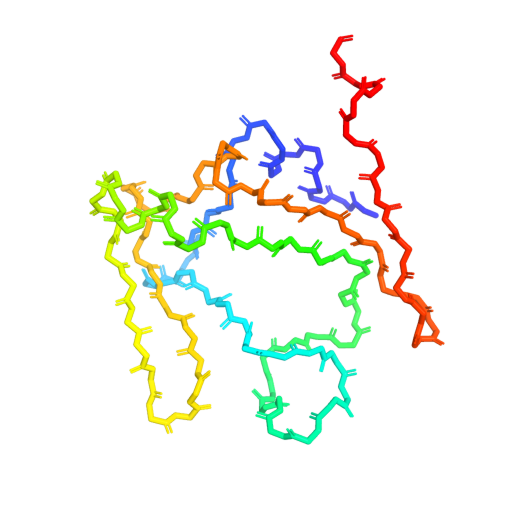1 ALA A C 1
ATOM 624 O O . ALA A 1 81 ? 1.796 -8.870 6.152 1.00 93.88 81 ALA A O 1
ATOM 625 N N . LYS A 1 82 ? 2.329 -7.089 4.905 1.00 92.31 82 LYS A N 1
ATOM 626 C CA . LYS A 1 82 ? 3.776 -7.192 5.108 1.00 92.31 82 LYS A CA 1
ATOM 627 C C . LYS A 1 82 ? 4.453 -5.855 4.867 1.00 92.31 82 LYS A C 1
ATOM 629 O O . LYS A 1 82 ? 4.067 -5.098 3.977 1.00 92.31 82 LYS A O 1
ATOM 634 N N . ILE A 1 83 ? 5.542 -5.623 5.591 1.00 92.25 83 ILE A N 1
ATOM 635 C CA . ILE A 1 83 ? 6.488 -4.550 5.299 1.00 92.25 83 ILE A CA 1
ATOM 636 C C . ILE A 1 83 ? 7.861 -5.164 5.059 1.00 92.25 83 ILE A C 1
ATOM 638 O O . ILE A 1 83 ? 8.276 -6.110 5.727 1.00 92.25 83 ILE A O 1
ATOM 642 N N . ALA A 1 84 ? 8.562 -4.656 4.057 1.00 91.31 84 ALA A N 1
ATOM 643 C CA . ALA A 1 84 ? 9.901 -5.101 3.722 1.00 91.31 84 ALA A CA 1
ATOM 644 C C . ALA A 1 84 ? 10.750 -3.933 3.237 1.00 91.31 84 ALA A C 1
ATOM 646 O O . ALA A 1 84 ? 10.239 -2.919 2.768 1.00 91.31 84 ALA A O 1
ATOM 647 N N . THR A 1 85 ? 12.063 -4.092 3.310 1.00 89.94 85 THR A N 1
ATOM 648 C CA . THR A 1 85 ? 13.004 -3.182 2.665 1.00 89.94 85 THR A CA 1
ATOM 649 C C . THR A 1 85 ? 13.453 -3.736 1.322 1.00 89.94 85 THR A C 1
ATOM 651 O O . THR A 1 85 ? 13.624 -4.947 1.166 1.00 89.94 85 THR A O 1
ATOM 654 N N . TRP A 1 86 ? 13.657 -2.841 0.358 1.00 86.06 86 TRP A N 1
ATOM 655 C CA . TRP A 1 86 ? 14.215 -3.147 -0.954 1.00 86.06 86 TRP A CA 1
ATOM 656 C C . TRP A 1 86 ? 15.532 -2.399 -1.133 1.00 86.06 86 TRP A C 1
ATOM 658 O O . TRP A 1 86 ? 15.560 -1.183 -1.330 1.00 86.06 86 TRP A O 1
ATOM 668 N N . ARG A 1 87 ? 16.652 -3.118 -1.030 1.00 82.88 87 ARG A N 1
ATOM 669 C CA . ARG A 1 87 ? 17.998 -2.532 -1.117 1.00 82.88 87 ARG A CA 1
ATOM 670 C C . ARG A 1 87 ? 18.879 -3.375 -2.014 1.00 82.88 87 ARG A C 1
ATOM 672 O O . ARG A 1 87 ? 18.985 -4.579 -1.820 1.00 82.88 87 ARG A O 1
ATOM 679 N N . LYS A 1 88 ? 19.525 -2.740 -2.998 1.00 81.12 88 LYS A N 1
ATOM 680 C CA . LYS A 1 88 ? 20.413 -3.409 -3.971 1.00 81.12 88 LYS A CA 1
ATOM 681 C C . LYS A 1 88 ? 19.769 -4.642 -4.641 1.00 81.12 88 LYS A C 1
ATOM 683 O O . LYS A 1 88 ? 20.449 -5.626 -4.893 1.00 81.12 88 LYS A O 1
ATOM 688 N N . GLY A 1 89 ? 18.460 -4.593 -4.912 1.00 78.00 89 GLY A N 1
ATOM 689 C CA . GLY A 1 89 ? 17.721 -5.714 -5.514 1.00 78.00 89 GLY A CA 1
ATOM 690 C C . GLY A 1 89 ? 17.368 -6.848 -4.546 1.00 78.00 89 GLY A C 1
ATOM 691 O O . GLY A 1 89 ? 16.952 -7.910 -4.989 1.00 78.00 89 GLY A O 1
ATOM 692 N N . LYS A 1 90 ? 17.551 -6.646 -3.237 1.00 82.75 90 LYS A N 1
ATOM 693 C CA . LYS A 1 90 ? 17.241 -7.633 -2.204 1.00 82.75 90 LYS A CA 1
ATOM 694 C C . LYS A 1 90 ? 16.055 -7.182 -1.359 1.00 82.75 90 LYS A C 1
ATOM 696 O O . LYS A 1 90 ? 16.067 -6.076 -0.811 1.00 82.75 90 LYS A O 1
ATOM 701 N N . LEU A 1 91 ? 15.080 -8.079 -1.218 1.00 86.75 91 LEU A N 1
ATOM 702 C CA . LEU A 1 91 ? 13.945 -7.948 -0.313 1.00 86.75 91 LEU A CA 1
ATOM 703 C C . LEU A 1 91 ? 14.320 -8.476 1.079 1.00 86.75 91 LEU A C 1
ATOM 705 O O . LEU A 1 91 ? 14.755 -9.619 1.203 1.00 86.75 91 LEU A O 1
ATOM 709 N N . THR A 1 92 ? 14.138 -7.668 2.123 1.00 89.88 92 THR A N 1
ATOM 710 C CA . THR A 1 92 ? 14.330 -8.094 3.523 1.00 89.88 92 THR A CA 1
ATOM 711 C C . THR A 1 92 ? 13.072 -7.768 4.326 1.00 89.88 92 THR A C 1
ATOM 713 O O . THR A 1 92 ? 12.707 -6.590 4.352 1.00 89.88 92 THR A O 1
ATOM 716 N N . PRO A 1 93 ? 12.390 -8.747 4.952 1.00 90.25 93 PRO A N 1
ATOM 717 C CA . PRO A 1 93 ? 11.261 -8.474 5.842 1.00 90.25 93 PRO A CA 1
ATOM 718 C C . PRO A 1 93 ? 11.626 -7.460 6.931 1.00 90.25 93 PRO A C 1
ATOM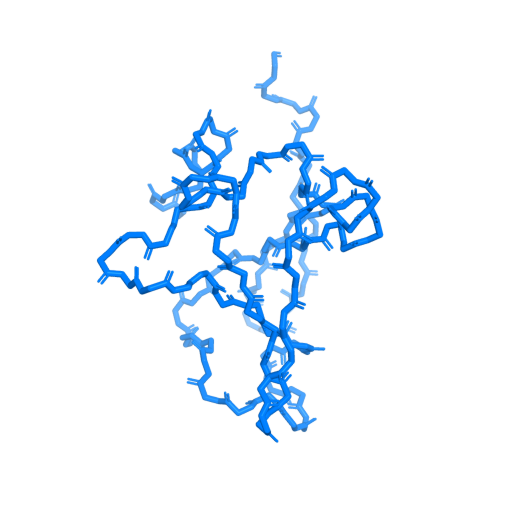 720 O O . PRO A 1 93 ? 12.759 -7.443 7.410 1.00 90.25 93 PRO A O 1
ATOM 723 N N . LEU A 1 94 ? 10.674 -6.599 7.283 1.00 87.00 94 LEU A N 1
ATOM 724 C CA . LEU A 1 94 ? 10.789 -5.694 8.416 1.00 87.00 94 LEU A CA 1
ATOM 725 C C . LEU A 1 94 ? 9.843 -6.196 9.508 1.00 87.00 94 LEU A C 1
ATOM 727 O O . LEU A 1 94 ? 8.625 -6.149 9.329 1.00 87.00 94 LEU A O 1
ATOM 731 N N . ASP A 1 95 ? 10.396 -6.685 10.615 1.00 73.12 95 ASP A N 1
ATOM 732 C CA . ASP A 1 95 ? 9.588 -7.150 11.739 1.00 73.12 95 ASP A CA 1
ATOM 733 C C . ASP A 1 95 ? 8.924 -5.952 12.424 1.00 73.12 95 ASP A C 1
ATOM 735 O O . ASP A 1 95 ? 9.584 -5.090 13.000 1.00 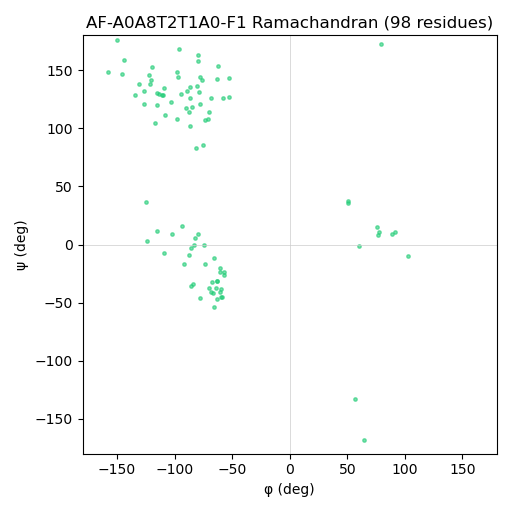73.12 95 ASP A O 1
ATOM 739 N N . ILE A 1 96 ? 7.595 -5.896 12.335 1.00 61.94 96 ILE A N 1
ATOM 740 C CA . ILE A 1 96 ? 6.757 -4.865 12.968 1.00 61.94 96 ILE A CA 1
ATOM 741 C C . ILE A 1 96 ? 6.366 -5.224 14.410 1.00 61.94 96 ILE A C 1
ATOM 743 O O . ILE A 1 96 ? 5.838 -4.382 15.128 1.00 61.94 96 ILE A O 1
ATOM 747 N N . ALA A 1 97 ? 6.651 -6.455 14.849 1.00 48.94 97 ALA A N 1
ATOM 748 C CA . ALA A 1 97 ? 6.253 -6.994 16.152 1.00 48.94 97 ALA A CA 1
ATOM 749 C C . ALA A 1 97 ? 7.061 -6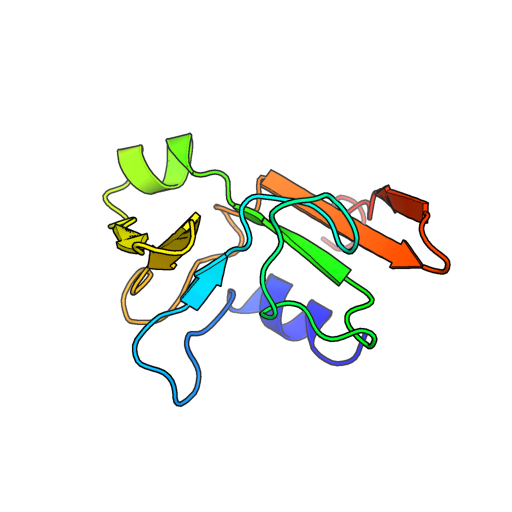.450 17.350 1.00 48.94 97 ALA A C 1
ATOM 751 O O . ALA A 1 97 ? 6.810 -6.845 18.482 1.00 48.94 97 ALA A O 1
ATOM 752 N N . SER A 1 98 ? 8.032 -5.563 17.124 1.00 40.88 98 SER A N 1
ATOM 753 C CA . SER A 1 98 ? 8.950 -5.060 18.157 1.00 40.88 98 SER A CA 1
ATOM 754 C C . SER A 1 98 ? 8.814 -3.561 18.457 1.00 40.88 98 SER A C 1
ATOM 756 O O . SER A 1 98 ? 9.666 -3.006 19.146 1.00 40.88 98 SER A O 1
ATOM 758 N N . GLN A 1 99 ? 7.760 -2.894 17.968 1.00 41.28 99 GLN A N 1
ATOM 759 C CA . GLN A 1 99 ? 7.500 -1.468 18.240 1.00 41.28 99 GLN A CA 1
ATOM 760 C C . GLN A 1 99 ? 6.110 -1.191 18.843 1.00 41.28 99 GLN A C 1
ATOM 762 O O . GLN A 1 99 ? 5.486 -0.175 18.528 1.00 41.28 99 GLN A O 1
ATOM 767 N N . GLY A 1 100 ? 5.640 -2.100 19.701 1.00 38.12 100 GLY A N 1
ATOM 768 C CA . GLY A 1 100 ? 4.503 -1.903 20.606 1.00 38.12 100 GLY A CA 1
ATOM 769 C C . GLY A 1 100 ? 4.964 -1.873 22.053 1.00 38.12 100 GLY A C 1
ATOM 770 O O . GLY A 1 100 ? 5.824 -2.717 22.389 1.00 38.1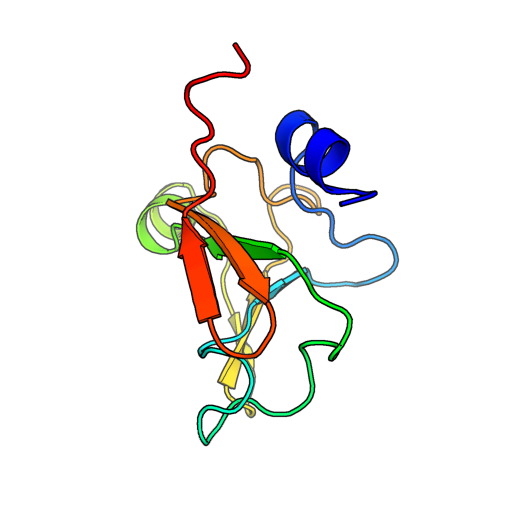2 100 GLY A O 1
#

Mean predicted aligned error: 5.79 Å